Protein AF-A0A3B0V9V7-F1 (afdb_monomer)

Foldseek 3Di:
DPDPAAEAEAAAQDPVVVVVVVVVCVVVVRSHHYDYDNHPVRVVD

Mean predicted aligned error: 4.8 Å

InterPro domains:
  IPR001789 Signal transduction response regulator, receiver domain [PS50110] (7-45)
  IPR011006 CheY-like superfamily [SSF52172] (3-45)
  IPR052893 Two-component system response regulator [PTHR44520] (2-45)

Secondary structure (DSSP, 8-state):
--PPPPEEEEE-S-HHHHHHHHHHHHHTT---EEEEESSTTTTT-

Radius of gyration: 11.64 Å; Cα contacts (8 Å, |Δi|>4): 47; chains: 1; bounding box: 33×11×28 Å

Organism: NCBI:txid652676

Nearest PDB structures (foldseek):
  4x1b-assembly1_A  TM=5.427E-01  e=2.389E+00  Homo sapiens
  2hau-assembly2_B  TM=5.702E-01  e=3.150E+00  Homo sapiens
  3s9m-assembly2_D-3  TM=5.602E-01  e=3.150E+00  Homo sapiens
  4x1d-assembly2_B  TM=5.435E-01  e=3.150E+00  Homo sapiens
  6uj6-assembly1_A  TM=5.445E-01  e=4.770E+00  Homo sapiens

Solvent-accessible surf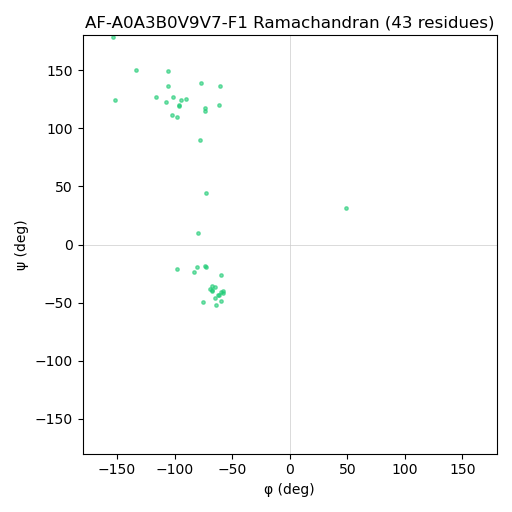ace area (backbone atoms only — not comparable to full-atom values): 2829 Å² total; per-residue (Å²): 129,91,73,78,63,48,80,42,80,43,73,43,72,47,69,70,59,46,50,53,52,53,48,52,43,61,74,67,66,54,72,49,50,77,46,79,29,57,40,74,65,63,68,72,111

Sequence (45 aa):
MSGESLNILLVEDNEDHAELIQRSFRENQVANKIYWVKDGEEALD

pLDDT: mean 87.65, std 11.66, range [46.97, 97.62]

Structure (mmCIF, N/CA/C/O backbone):
data_AF-A0A3B0V9V7-F1
#
_entry.id   AF-A0A3B0V9V7-F1
#
loop_
_atom_site.group_PDB
_atom_site.id
_atom_site.type_symbol
_atom_site.label_atom_id
_atom_site.label_alt_id
_atom_site.label_comp_id
_atom_site.label_asym_id
_atom_site.label_entity_id
_atom_site.label_seq_id
_atom_site.pdbx_PDB_ins_code
_atom_site.Cartn_x
_atom_site.Cartn_y
_atom_site.Cartn_z
_atom_site.occupancy
_atom_site.B_iso_or_equiv
_atom_site.auth_seq_id
_atom_site.auth_comp_id
_atom_site.auth_asym_id
_atom_site.auth_atom_id
_atom_site.pdbx_PDB_model_num
ATOM 1 N N . MET A 1 1 ? -23.811 6.581 9.113 1.00 46.97 1 MET A N 1
ATOM 2 C CA . MET A 1 1 ? -23.389 6.703 7.703 1.00 46.97 1 MET A CA 1
ATOM 3 C C . MET A 1 1 ? -22.977 5.313 7.260 1.00 46.97 1 MET A C 1
ATOM 5 O O . MET A 1 1 ? -22.132 4.736 7.930 1.00 46.97 1 MET A O 1
ATOM 9 N N . SER A 1 2 ? -23.624 4.727 6.250 1.00 55.31 2 SER A N 1
ATOM 10 C CA . SER A 1 2 ? -23.119 3.485 5.652 1.00 55.31 2 SER A CA 1
ATOM 11 C C . SER A 1 2 ? -21.964 3.918 4.752 1.00 55.31 2 SER A C 1
ATOM 13 O O . SER A 1 2 ? -22.196 4.423 3.660 1.00 55.31 2 SER A O 1
ATOM 15 N N . GLY A 1 3 ? -20.753 3.951 5.309 1.00 64.25 3 GLY A N 1
ATOM 16 C CA . GLY A 1 3 ? -19.562 4.334 4.560 1.00 64.25 3 GLY A CA 1
ATOM 17 C C . GLY A 1 3 ? -19.207 3.189 3.630 1.00 64.25 3 GLY A C 1
ATOM 18 O O . GLY A 1 3 ? -18.952 2.085 4.107 1.00 64.25 3 GLY A O 1
ATOM 19 N N . GLU A 1 4 ? -19.247 3.425 2.323 1.00 72.38 4 GLU A N 1
ATOM 20 C CA . GLU A 1 4 ? -18.746 2.450 1.361 1.00 72.38 4 GLU A CA 1
ATOM 21 C C . GLU A 1 4 ? -17.256 2.201 1.612 1.00 72.38 4 GLU A C 1
ATOM 23 O O . GLU A 1 4 ? -16.485 3.132 1.854 1.00 72.38 4 GLU A O 1
ATOM 28 N N . SER A 1 5 ? -16.860 0.931 1.572 1.00 77.19 5 SER A N 1
ATOM 29 C CA . SER A 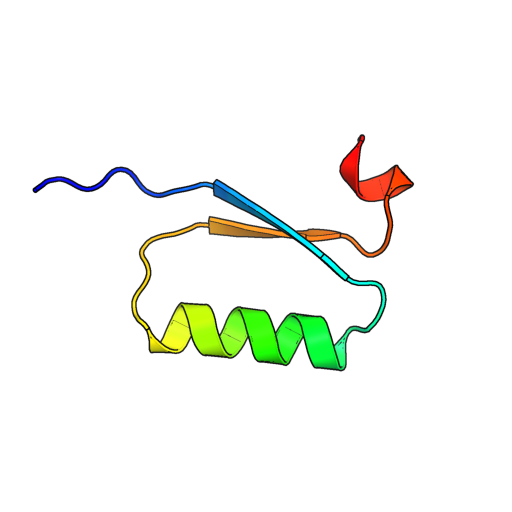1 5 ? -15.461 0.528 1.672 1.00 77.19 5 SER A CA 1
ATOM 30 C C . SER A 1 5 ? -14.656 1.120 0.519 1.00 77.19 5 SER A C 1
ATOM 32 O O . SER A 1 5 ? -14.932 0.810 -0.641 1.00 77.19 5 SER A O 1
ATOM 34 N N . LEU A 1 6 ? -13.639 1.932 0.822 1.00 85.50 6 LEU A N 1
ATOM 35 C CA . LEU A 1 6 ? -12.753 2.469 -0.209 1.00 85.50 6 LEU A CA 1
ATOM 36 C C . LEU A 1 6 ? -11.756 1.392 -0.645 1.00 85.50 6 LEU A C 1
ATOM 38 O O . LEU A 1 6 ? -11.205 0.660 0.180 1.00 85.50 6 LEU A O 1
ATOM 42 N N . ASN A 1 7 ? -11.499 1.326 -1.947 1.00 90.31 7 ASN A N 1
ATOM 43 C CA . ASN A 1 7 ? -10.355 0.598 -2.481 1.00 90.31 7 ASN A CA 1
ATOM 44 C C . ASN A 1 7 ? -9.176 1.572 -2.566 1.00 90.31 7 ASN A C 1
ATOM 46 O O . ASN A 1 7 ? -9.301 2.640 -3.164 1.00 90.31 7 ASN A O 1
ATOM 50 N N . ILE A 1 8 ? -8.056 1.215 -1.948 1.00 91.62 8 ILE A N 1
ATOM 51 C CA . ILE A 1 8 ? -6.824 2.004 -1.909 1.00 91.62 8 ILE A CA 1
ATOM 52 C C . ILE A 1 8 ? -5.741 1.209 -2.631 1.00 91.62 8 ILE A C 1
ATOM 54 O O . ILE A 1 8 ? -5.495 0.057 -2.279 1.00 91.62 8 ILE A O 1
ATOM 58 N N . LEU A 1 9 ? -5.090 1.831 -3.610 1.00 94.81 9 LEU A N 1
ATOM 59 C CA . LEU A 1 9 ? -3.880 1.308 -4.236 1.00 94.81 9 LEU A CA 1
ATOM 60 C C . LEU A 1 9 ? -2.665 1.957 -3.563 1.00 94.81 9 LEU A C 1
ATOM 62 O O . LEU A 1 9 ? -2.530 3.180 -3.568 1.00 94.81 9 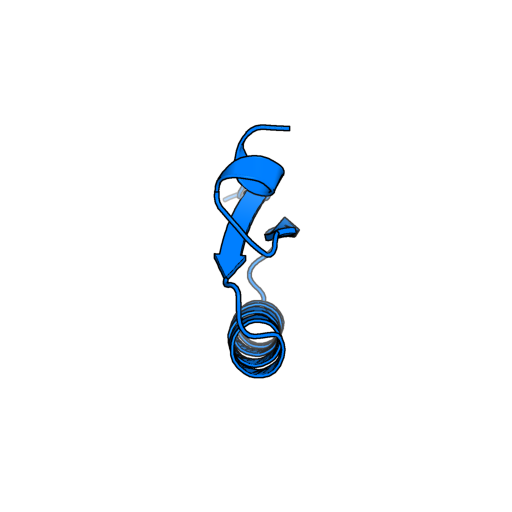LEU A O 1
ATOM 66 N N . LEU A 1 10 ? -1.819 1.137 -2.950 1.00 95.00 10 LEU A N 1
ATOM 67 C CA . LEU A 1 10 ? -0.565 1.524 -2.322 1.00 95.00 10 LEU A CA 1
ATOM 68 C C . LEU A 1 10 ? 0.581 1.141 -3.259 1.00 95.00 10 LEU A C 1
ATOM 70 O O . LEU A 1 10 ? 0.853 -0.041 -3.436 1.00 95.00 10 LEU A O 1
ATOM 74 N N . VAL A 1 11 ? 1.252 2.138 -3.829 1.00 96.56 11 VAL A N 1
ATOM 75 C CA . VAL A 1 11 ? 2.469 1.943 -4.626 1.00 96.56 11 VAL A CA 1
ATOM 76 C C . VAL A 1 11 ? 3.664 2.223 -3.723 1.00 96.56 11 VAL A C 1
ATOM 78 O O . VAL A 1 11 ? 3.858 3.367 -3.317 1.00 96.56 11 VAL A O 1
ATOM 81 N N . GLU A 1 12 ? 4.419 1.188 -3.369 1.00 97.12 12 GLU A N 1
ATOM 82 C CA . GLU A 1 12 ? 5.586 1.288 -2.485 1.00 97.12 12 GLU A CA 1
ATOM 83 C C . GLU A 1 12 ? 6.575 0.171 -2.832 1.00 97.12 12 GLU A C 1
ATOM 85 O O . GLU A 1 12 ? 6.223 -1.006 -2.790 1.00 97.12 12 GLU A O 1
ATOM 90 N N . ASP A 1 13 ? 7.817 0.526 -3.143 1.00 96.06 13 ASP A N 1
ATOM 91 C CA . ASP A 1 13 ? 8.861 -0.422 -3.548 1.00 96.06 13 ASP A CA 1
ATOM 92 C C . ASP A 1 13 ? 9.512 -1.142 -2.356 1.00 96.06 13 ASP A C 1
ATOM 94 O O . ASP A 1 13 ? 10.089 -2.223 -2.509 1.00 96.06 13 ASP A O 1
ATOM 98 N N . ASN A 1 14 ? 9.387 -0.584 -1.149 1.00 97.62 14 ASN A N 1
ATOM 99 C CA . ASN A 1 14 ? 9.909 -1.162 0.080 1.00 97.62 14 ASN A CA 1
ATOM 100 C C . ASN A 1 14 ? 8.851 -1.968 0.863 1.00 97.62 14 ASN A C 1
ATOM 102 O O . ASN A 1 14 ? 7.851 -1.440 1.351 1.00 97.62 14 ASN A O 1
ATOM 106 N N . GLU A 1 15 ? 9.117 -3.260 1.068 1.00 95.00 15 GLU A N 1
ATOM 107 C CA . GLU A 1 15 ? 8.185 -4.170 1.752 1.00 95.00 15 GLU A CA 1
ATOM 108 C C . GLU A 1 15 ? 7.953 -3.803 3.232 1.00 95.00 15 GLU A C 1
ATOM 110 O O . GLU A 1 15 ? 6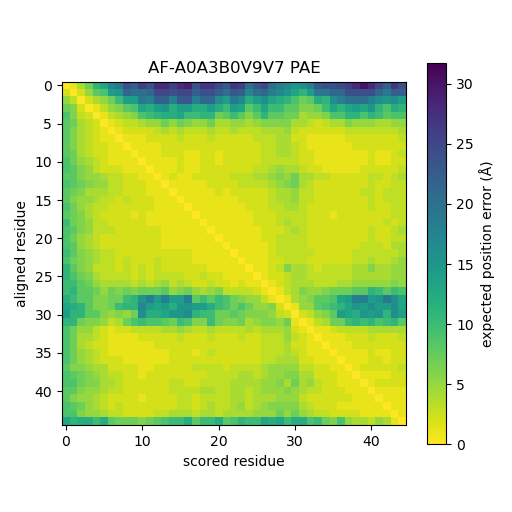.825 -3.907 3.725 1.00 95.00 15 GLU A O 1
ATOM 115 N N . ASP A 1 16 ? 8.985 -3.324 3.937 1.00 96.81 16 ASP A N 1
ATOM 116 C CA . ASP A 1 16 ? 8.871 -2.924 5.345 1.00 96.81 16 ASP A CA 1
ATOM 117 C C . ASP A 1 16 ? 7.990 -1.674 5.492 1.00 96.81 16 ASP A C 1
ATOM 119 O O . ASP A 1 16 ? 7.155 -1.593 6.398 1.00 96.81 16 ASP A O 1
ATOM 123 N N . HIS A 1 17 ? 8.124 -0.708 4.578 1.00 96.88 17 HIS A N 1
ATOM 124 C CA . HIS A 1 17 ? 7.254 0.469 4.535 1.00 96.88 17 HIS A CA 1
ATO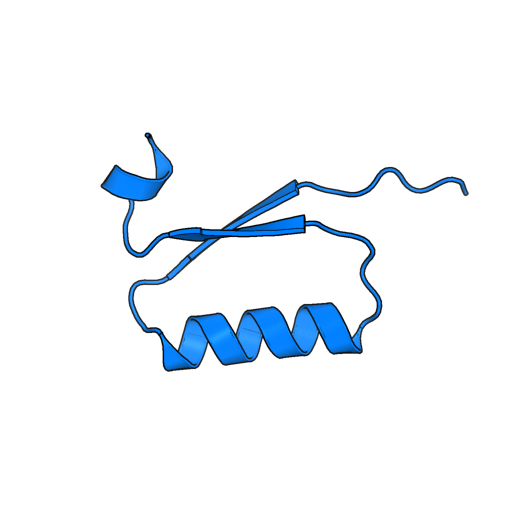M 125 C C . HIS A 1 17 ? 5.807 0.089 4.219 1.00 96.88 17 HIS A C 1
ATOM 127 O O . HIS A 1 17 ? 4.884 0.540 4.907 1.00 96.88 17 HIS A O 1
ATOM 133 N N . ALA A 1 18 ? 5.601 -0.774 3.222 1.00 95.44 18 ALA A N 1
ATOM 134 C CA . ALA A 1 18 ? 4.273 -1.223 2.829 1.00 95.44 18 ALA A CA 1
ATOM 135 C C . ALA A 1 18 ? 3.544 -1.919 3.988 1.00 95.44 18 ALA A C 1
ATOM 137 O O . ALA A 1 18 ? 2.354 -1.677 4.211 1.00 95.44 18 ALA A O 1
ATOM 138 N N . GLU A 1 19 ? 4.245 -2.745 4.768 1.00 94.94 19 GLU A N 1
ATOM 139 C CA . GLU A 1 19 ? 3.672 -3.408 5.941 1.00 94.94 19 GLU A CA 1
ATOM 140 C C . GLU A 1 19 ? 3.376 -2.421 7.082 1.00 94.94 19 GLU A C 1
ATOM 142 O O . GLU A 1 19 ? 2.336 -2.542 7.734 1.00 94.94 19 GLU A O 1
ATOM 147 N N . LEU A 1 20 ? 4.222 -1.410 7.317 1.00 95.06 20 LEU A N 1
ATOM 148 C CA . LEU A 1 20 ? 3.945 -0.361 8.311 1.00 95.06 20 LEU A CA 1
ATOM 149 C C . LEU A 1 20 ? 2.670 0.421 7.974 1.00 95.06 20 LEU A C 1
ATOM 151 O O . LEU A 1 20 ? 1.829 0.653 8.850 1.00 95.06 20 LEU A O 1
ATOM 155 N N . ILE A 1 21 ? 2.491 0.779 6.701 1.00 92.44 21 ILE A N 1
ATOM 156 C CA . ILE A 1 21 ? 1.288 1.459 6.218 1.00 92.44 21 ILE A CA 1
ATOM 157 C C . ILE A 1 21 ? 0.075 0.542 6.391 1.00 92.44 21 ILE A C 1
ATOM 159 O O . ILE A 1 21 ? -0.897 0.924 7.044 1.00 92.44 21 ILE A O 1
ATOM 163 N N . GLN A 1 22 ? 0.133 -0.696 5.896 1.00 91.38 22 GLN A N 1
ATOM 164 C CA . GLN A 1 22 ? -0.975 -1.646 6.023 1.00 91.38 22 GLN A CA 1
ATOM 165 C C . GLN A 1 22 ? -1.364 -1.910 7.486 1.00 91.38 22 GLN A C 1
ATOM 167 O O . GLN A 1 22 ? -2.555 -1.959 7.801 1.00 91.38 22 GLN A O 1
ATOM 172 N N . ARG A 1 23 ? -0.392 -2.025 8.403 1.00 92.38 23 ARG A N 1
ATOM 173 C CA . ARG A 1 23 ? -0.650 -2.137 9.851 1.00 92.38 23 ARG A CA 1
ATOM 174 C C . ARG A 1 23 ? -1.405 -0.933 10.394 1.00 92.38 23 ARG A C 1
ATOM 176 O O . ARG A 1 23 ? -2.435 -1.127 11.032 1.00 92.38 23 ARG A O 1
ATOM 183 N N . SER A 1 24 ? -0.957 0.281 10.080 1.00 90.44 24 SER A N 1
ATOM 184 C CA . SER A 1 24 ? -1.616 1.513 10.525 1.00 90.44 24 SER A CA 1
ATOM 185 C C . SER A 1 24 ? -3.078 1.579 10.064 1.00 90.44 24 SER A C 1
ATOM 187 O O . SER A 1 24 ? -3.973 1.9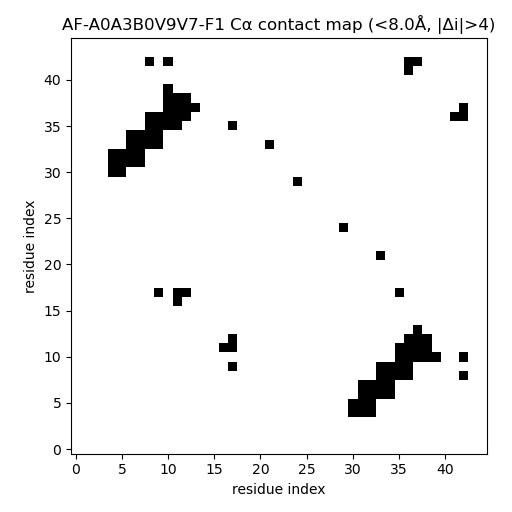01 10.847 1.00 90.44 24 SER A O 1
ATOM 189 N N . PHE A 1 25 ? -3.365 1.188 8.820 1.00 87.69 25 PHE A N 1
ATOM 190 C CA . PHE A 1 25 ? -4.739 1.148 8.312 1.00 87.69 25 PHE A CA 1
ATOM 191 C C . PHE A 1 25 ? -5.606 0.081 8.998 1.00 87.69 25 PHE A C 1
ATOM 193 O O . PHE A 1 25 ? -6.772 0.350 9.299 1.00 87.69 25 PHE A O 1
ATOM 200 N N . ARG A 1 26 ? -5.043 -1.103 9.289 1.00 85.69 26 ARG A N 1
ATOM 201 C CA . ARG A 1 26 ? -5.729 -2.159 10.058 1.00 85.69 26 ARG A CA 1
ATOM 202 C C . ARG A 1 26 ? -6.057 -1.695 11.481 1.00 85.69 26 ARG A C 1
ATOM 204 O O . ARG A 1 26 ? -7.167 -1.927 11.955 1.00 85.69 26 ARG A O 1
ATOM 211 N N . GLU A 1 27 ? -5.121 -1.021 12.145 1.00 87.50 27 GLU A N 1
ATOM 212 C CA . GLU A 1 27 ? -5.277 -0.525 13.520 1.00 87.50 27 GLU A CA 1
ATOM 213 C C . GLU A 1 27 ? -6.315 0.596 13.635 1.00 87.50 27 GLU A C 1
ATOM 215 O O . GLU A 1 27 ? -7.079 0.633 14.596 1.00 87.50 27 GLU A O 1
ATOM 220 N N . ASN A 1 28 ? -6.413 1.465 12.626 1.00 81.62 28 ASN A N 1
ATOM 221 C CA . ASN A 1 28 ? -7.388 2.559 12.595 1.00 81.62 28 ASN A CA 1
ATOM 222 C C . ASN A 1 28 ? -8.808 2.113 12.179 1.00 81.62 28 ASN A C 1
ATOM 224 O O . ASN A 1 28 ? -9.667 2.960 11.938 1.00 81.62 28 ASN A O 1
ATOM 228 N N . GLN A 1 29 ? -9.063 0.797 12.093 1.00 70.00 29 GLN A N 1
ATOM 229 C CA . GLN A 1 29 ? -10.354 0.189 11.726 1.00 70.00 29 GLN A CA 1
ATOM 230 C C . GLN A 1 29 ? -10.975 0.784 10.457 1.00 70.00 29 GLN A C 1
ATOM 232 O O . GLN A 1 29 ? -12.199 0.856 10.308 1.00 70.00 29 GLN A O 1
ATOM 237 N N . VAL A 1 30 ? -10.130 1.218 9.524 1.00 72.00 30 VAL A N 1
ATOM 238 C CA . VAL A 1 30 ? -10.602 1.770 8.266 1.00 72.00 30 VAL A CA 1
ATOM 239 C C . VAL A 1 30 ? -11.101 0.592 7.437 1.00 72.00 30 VAL A C 1
ATOM 241 O O . VAL A 1 30 ? -10.322 -0.290 7.086 1.00 72.00 30 VAL A O 1
ATOM 244 N N . ALA A 1 31 ? -12.403 0.546 7.150 1.00 67.62 31 ALA A N 1
ATOM 245 C CA . ALA A 1 31 ? -13.052 -0.535 6.401 1.00 67.62 31 ALA A CA 1
ATOM 246 C C . ALA A 1 31 ? -12.701 -0.507 4.897 1.00 67.62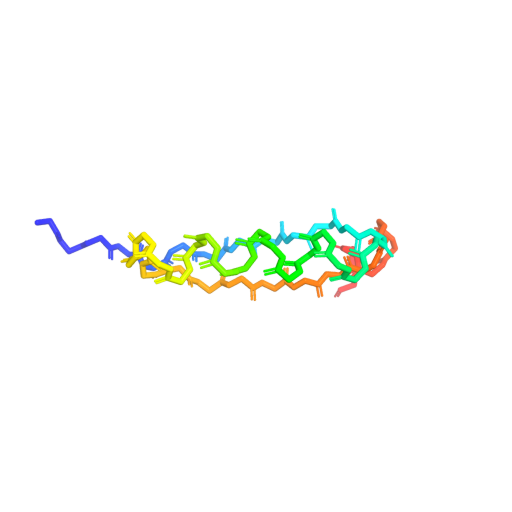 31 ALA A C 1
ATOM 248 O O . ALA A 1 31 ? -13.576 -0.650 4.045 1.00 67.62 31 ALA A O 1
ATOM 249 N N . ASN A 1 32 ? -11.426 -0.295 4.576 1.00 79.25 32 ASN A N 1
ATOM 250 C CA . ASN A 1 32 ? -10.895 -0.142 3.234 1.00 79.25 32 ASN A CA 1
ATOM 251 C C . ASN A 1 32 ? -10.129 -1.397 2.824 1.00 79.25 32 ASN A C 1
ATOM 253 O O . ASN A 1 32 ? -9.511 -2.072 3.648 1.00 79.25 32 ASN A O 1
ATOM 257 N N . LYS A 1 33 ? -10.143 -1.691 1.527 1.00 86.31 33 LYS A N 1
ATOM 258 C CA . LYS A 1 33 ? -9.291 -2.720 0.932 1.00 86.31 33 LYS A CA 1
ATOM 259 C C . LYS A 1 33 ? -8.032 -2.050 0.408 1.00 86.31 33 LYS A C 1
ATOM 261 O O . LYS A 1 33 ? -8.139 -1.123 -0.390 1.00 86.31 33 LYS A O 1
ATOM 266 N N . ILE A 1 34 ? -6.869 -2.509 0.856 1.00 91.12 34 ILE A N 1
ATOM 267 C CA . ILE A 1 34 ? -5.576 -2.040 0.353 1.00 91.12 34 ILE A CA 1
ATOM 268 C C . ILE A 1 34 ? -5.033 -3.081 -0.617 1.00 91.12 34 ILE A C 1
ATOM 270 O O . ILE A 1 34 ? -4.931 -4.255 -0.267 1.00 91.12 34 ILE A O 1
ATOM 274 N N . TYR A 1 35 ? -4.681 -2.628 -1.814 1.00 93.56 35 TYR A N 1
ATOM 275 C CA . TYR A 1 35 ? -3.921 -3.376 -2.806 1.00 93.56 35 TYR A CA 1
ATOM 276 C C . TYR A 1 35 ? -2.528 -2.767 -2.845 1.00 93.56 35 TYR A C 1
ATOM 278 O O . TYR A 1 35 ? -2.408 -1.560 -3.026 1.00 93.56 35 TYR A O 1
ATOM 286 N N . TRP A 1 36 ? -1.497 -3.570 -2.611 1.00 95.19 36 TRP A N 1
ATOM 287 C CA . TRP A 1 36 ? -0.114 -3.110 -2.644 1.00 95.19 36 TRP A CA 1
ATOM 288 C C . TRP A 1 36 ? 0.569 -3.604 -3.915 1.00 95.19 36 TRP A C 1
ATOM 290 O O . TRP A 1 36 ? 0.405 -4.768 -4.281 1.00 95.19 36 TRP A O 1
ATOM 300 N N . VAL A 1 37 ? 1.317 -2.709 -4.550 1.00 97.00 37 VAL A N 1
ATOM 301 C CA . VAL A 1 37 ? 2.146 -2.957 -5.731 1.00 97.00 37 VAL A CA 1
ATOM 302 C C . VAL A 1 37 ? 3.524 -2.335 -5.519 1.0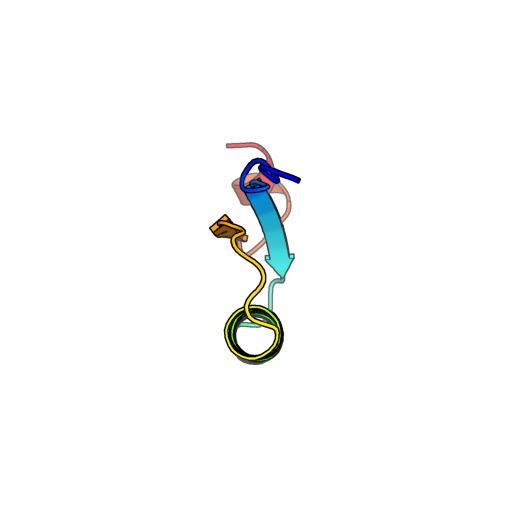0 97.00 37 VAL A C 1
ATOM 304 O O . VAL A 1 37 ? 3.659 -1.345 -4.789 1.00 97.00 37 VAL A O 1
ATOM 307 N N . LYS A 1 38 ? 4.547 -2.926 -6.134 1.00 95.38 38 LYS A N 1
ATOM 308 C CA . LYS A 1 38 ? 5.951 -2.560 -5.902 1.00 95.38 38 LYS A CA 1
ATOM 309 C C . LYS A 1 38 ? 6.408 -1.365 -6.720 1.00 95.38 38 LYS A C 1
ATOM 311 O O . LYS A 1 38 ? 7.348 -0.681 -6.330 1.00 95.38 38 LYS A O 1
ATOM 316 N N . ASP A 1 39 ? 5.755 -1.095 -7.840 1.00 94.00 39 ASP A N 1
ATOM 317 C CA . ASP A 1 39 ? 6.153 -0.019 -8.732 1.00 94.00 39 ASP A CA 1
ATOM 318 C C . ASP A 1 39 ? 4.977 0.527 -9.550 1.00 94.00 39 ASP A C 1
ATOM 320 O O . ASP A 1 39 ? 3.824 0.111 -9.417 1.00 94.00 39 ASP A O 1
ATOM 324 N N . GLY A 1 40 ? 5.277 1.540 -10.363 1.00 94.38 40 GLY A N 1
ATOM 325 C CA . GLY A 1 40 ? 4.289 2.195 -11.209 1.00 94.38 40 GLY A CA 1
ATOM 326 C C . GLY A 1 40 ? 3.841 1.362 -12.410 1.00 94.38 40 GLY A C 1
ATOM 327 O O . GLY A 1 40 ? 2.792 1.672 -12.960 1.00 94.38 40 GLY A O 1
ATOM 328 N N . GLU A 1 41 ? 4.600 0.348 -12.830 1.00 96.19 41 GLU A N 1
ATOM 329 C CA . GLU A 1 41 ? 4.191 -0.556 -13.910 1.00 96.19 41 GLU A CA 1
ATOM 330 C C . GLU A 1 41 ? 3.133 -1.528 -13.383 1.00 96.19 41 GLU A C 1
ATOM 332 O O . GLU A 1 41 ? 2.035 -1.581 -13.932 1.00 96.19 41 GLU A O 1
ATOM 337 N N . GLU A 1 42 ? 3.391 -2.162 -12.236 1.00 93.94 42 GLU A N 1
ATOM 338 C CA . GLU A 1 42 ? 2.410 -2.985 -11.517 1.00 93.94 42 GLU A CA 1
ATOM 339 C C . GLU A 1 42 ? 1.159 -2.189 -11.102 1.00 93.94 42 GLU A C 1
ATOM 341 O O . GLU A 1 42 ? 0.086 -2.758 -10.939 1.00 93.94 42 GLU A O 1
ATOM 346 N N . ALA A 1 43 ? 1.270 -0.868 -10.925 1.00 94.12 43 ALA A N 1
ATOM 347 C CA . ALA A 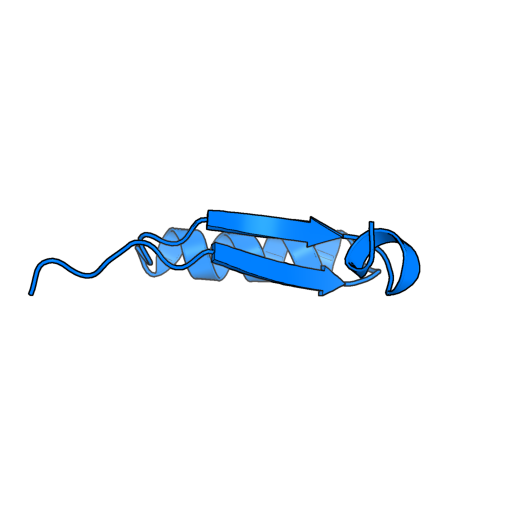1 43 ? 0.129 -0.003 -10.613 1.00 94.12 43 ALA A CA 1
ATOM 348 C C . ALA A 1 43 ? -0.810 0.253 -11.805 1.00 94.12 43 ALA A C 1
ATOM 350 O O . ALA A 1 43 ? -1.923 0.748 -11.604 1.00 94.12 43 ALA A O 1
ATOM 351 N N . LEU A 1 44 ? -0.339 0.014 -13.030 1.00 93.12 44 LEU A N 1
ATOM 352 C CA . LEU A 1 44 ? -1.094 0.239 -14.263 1.00 93.12 44 LEU A CA 1
ATOM 353 C C . LEU A 1 44 ? -1.751 -1.039 -14.807 1.00 93.12 44 LEU A C 1
ATOM 355 O O . LEU A 1 44 ? -2.699 -0.908 -15.587 1.00 93.12 44 LEU A O 1
ATOM 359 N N . ASP A 1 45 ? -1.253 -2.214 -14.414 1.00 86.94 45 ASP A N 1
ATOM 360 C CA . ASP A 1 45 ? -1.802 -3.544 -14.736 1.00 86.94 45 ASP A CA 1
ATOM 361 C C . ASP A 1 45 ? -3.067 -3.878 -13.912 1.00 86.94 45 ASP A C 1
ATOM 363 O O . ASP A 1 45 ? -4.025 -4.440 -14.499 1.00 86.94 45 ASP A O 1
#